Protein AF-A0A1D8AFJ3-F1 (afdb_monomer)

pLDDT: mean 77.92, std 9.54, range [58.16, 96.25]

Sequence (140 aa):
MTVAQNLRSVADLCRIGAKRTLDAQLALGDKPDDPVGALLWEQRYTRLQGQLNSLSALNSKLTAAAVSEGLKEYEGELSTIGEVSVAAQAKIKQIKEVSELLTKIAKVLDLGLALLAAAATPSPATIVALVNAGSAVADL

Foldseek 3Di:
DFPLVVLLVVLVVLVVQLVVLVVVLVVLPDQDPDPVSNVVNVVSNVVSVVSNVVSNVSSVVSNVVSVVRVVVVCPVVVVVVVVVVVVVVVVVVVVVVVVVVVVLVVLVVQLVVLVVCCVVDPDPVSVVSNVVSVVVNVVD

Secondary structure (DSSP, 8-state):
--HHHHHHHHHHHHHHHHHHHHHHHHTT-SPPSSHHHHHHHHHHHHHHHHHHHHHHHHHHHHHHHHHHHHHHHTHHHHHHHHHHHHHHHHHHHHHHHHHHHHHHHHHHHHHHHHHHHHHHS--HHHHHHHHHHHHHHHT-

Organism: NCBI:txid158500

Radius of gyration: 39.3 Å; Cα contacts (8 Å, |Δi|>4): 87; chains: 1; bounding box: 73×31×100 Å

Solvent-accessible surface area (backbone atoms only — not comparable to full-atom values): 7182 Å² total; per-residue (Å²): 137,54,70,26,57,53,32,39,53,54,17,50,51,25,48,54,50,22,50,53,33,48,54,53,51,61,69,61,60,77,77,49,90,50,74,67,53,30,52,54,46,51,54,51,48,52,50,34,50,51,49,28,52,52,25,48,52,48,20,52,53,28,43,55,49,14,51,55,44,48,52,57,74,44,45,65,58,54,50,49,52,49,53,51,50,55,55,48,53,54,51,52,51,51,52,50,54,51,52,52,49,51,52,53,52,49,36,52,50,49,27,52,51,25,47,52,46,26,73,76,49,78,42,75,69,31,48,50,48,26,50,54,30,46,51,63,47,74,76,108

Mean predicted aligned error: 13.6 Å

Structure (mmCIF, N/CA/C/O backbone):
data_AF-A0A1D8AFJ3-F1
#
_entry.id   AF-A0A1D8AFJ3-F1
#
loop_
_atom_site.group_PDB
_atom_site.id
_atom_site.type_symbol
_atom_site.label_atom_id
_atom_site.label_alt_id
_atom_site.label_comp_id
_atom_site.label_asym_id
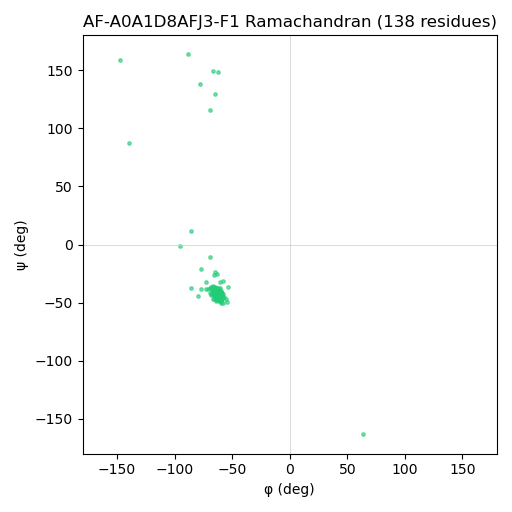_atom_site.label_entity_id
_atom_site.label_seq_id
_atom_site.pdbx_PDB_ins_code
_atom_site.Cartn_x
_atom_site.Cartn_y
_atom_site.Cartn_z
_atom_site.occupancy
_atom_site.B_iso_or_equiv
_atom_site.auth_seq_id
_atom_site.auth_comp_id
_atom_site.auth_asym_id
_atom_site.auth_atom_id
_atom_site.pdbx_PDB_model_num
ATOM 1 N N . MET A 1 1 ? -14.917 4.990 -13.903 1.00 60.03 1 MET A N 1
ATOM 2 C CA . MET A 1 1 ? -13.450 4.845 -13.797 1.00 60.03 1 MET A CA 1
ATOM 3 C C . MET A 1 1 ? -12.935 5.968 -12.930 1.00 60.03 1 MET A C 1
ATOM 5 O O . MET A 1 1 ? -13.292 7.109 -13.196 1.00 60.03 1 MET A O 1
ATOM 9 N N . THR A 1 2 ? -12.174 5.644 -11.890 1.00 82.12 2 THR A N 1
ATOM 10 C CA . THR A 1 2 ? -11.658 6.640 -10.943 1.00 82.12 2 THR A CA 1
ATOM 11 C C . THR A 1 2 ? -10.316 7.216 -11.401 1.00 82.12 2 THR A C 1
ATOM 13 O O . THR A 1 2 ? -9.658 6.658 -12.289 1.00 82.12 2 THR A O 1
ATOM 16 N N . VAL A 1 3 ? -9.894 8.345 -10.826 1.00 76.12 3 VAL A N 1
ATOM 17 C CA . VAL A 1 3 ? -8.610 8.979 -11.177 1.00 76.12 3 VAL A CA 1
ATOM 18 C C . VAL A 1 3 ? -7.449 8.040 -10.836 1.00 76.12 3 VAL A C 1
ATOM 20 O O . VAL A 1 3 ? -6.534 7.874 -11.646 1.00 76.12 3 VAL A O 1
ATOM 23 N N . ALA A 1 4 ? -7.537 7.328 -9.709 1.00 67.88 4 ALA A N 1
ATOM 24 C CA . ALA A 1 4 ? -6.576 6.300 -9.321 1.00 67.88 4 ALA A CA 1
ATOM 25 C C . ALA A 1 4 ? -6.445 5.179 -10.372 1.00 67.88 4 ALA A C 1
ATOM 27 O O . ALA A 1 4 ? -5.335 4.768 -10.721 1.00 67.88 4 ALA A O 1
ATOM 28 N N . GLN A 1 5 ? -7.566 4.708 -10.931 1.00 76.38 5 GLN A N 1
ATOM 29 C CA . GLN A 1 5 ? -7.573 3.674 -11.977 1.00 76.38 5 GLN A CA 1
ATOM 30 C C . GLN A 1 5 ? -6.931 4.159 -13.286 1.00 76.38 5 GLN A C 1
ATOM 32 O O . GLN A 1 5 ? -6.184 3.411 -13.927 1.00 76.38 5 GLN A O 1
ATOM 37 N N . ASN A 1 6 ? -7.170 5.417 -13.664 1.00 76.25 6 ASN A N 1
ATOM 38 C CA . ASN A 1 6 ? -6.551 6.030 -14.841 1.00 76.25 6 ASN A CA 1
ATOM 39 C C . ASN A 1 6 ? -5.032 6.137 -14.680 1.00 76.25 6 ASN A C 1
ATOM 41 O O . ASN A 1 6 ? -4.285 5.700 -15.556 1.00 76.25 6 ASN A O 1
ATOM 45 N N . LEU A 1 7 ? -4.569 6.657 -13.541 1.00 71.44 7 LEU A N 1
ATOM 46 C CA . LEU A 1 7 ? -3.142 6.793 -13.240 1.00 71.44 7 LEU A CA 1
ATOM 47 C C . LEU A 1 7 ? -2.430 5.436 -13.251 1.00 71.44 7 LEU A C 1
ATOM 49 O O . LEU A 1 7 ? -1.348 5.316 -13.825 1.00 71.44 7 LEU A O 1
ATOM 53 N N . ARG A 1 8 ? -3.064 4.396 -12.696 1.00 75.62 8 ARG A N 1
ATOM 54 C CA . ARG A 1 8 ? -2.534 3.027 -12.709 1.00 75.62 8 ARG A CA 1
ATOM 55 C C . ARG A 1 8 ? -2.421 2.456 -14.122 1.00 75.62 8 ARG A C 1
ATOM 57 O O . ARG A 1 8 ? -1.396 1.874 -14.459 1.00 75.62 8 ARG A O 1
ATOM 64 N N . SER A 1 9 ? -3.426 2.687 -14.965 1.00 80.88 9 SER A N 1
ATOM 65 C CA . SER A 1 9 ? -3.413 2.234 -16.362 1.00 80.88 9 SER A CA 1
ATOM 66 C C . SER A 1 9 ? -2.275 2.882 -17.161 1.00 80.88 9 SER A C 1
ATOM 68 O O . SER A 1 9 ? -1.578 2.208 -17.917 1.00 80.88 9 SER A O 1
ATOM 70 N N . VAL A 1 10 ? -2.027 4.183 -16.961 1.00 75.25 10 VAL A N 1
ATOM 71 C CA . VAL A 1 10 ? -0.896 4.882 -17.599 1.00 75.25 10 VAL A CA 1
ATOM 72 C C . VAL A 1 10 ? 0.447 4.408 -17.031 1.00 75.25 10 VAL A C 1
ATOM 74 O O . VAL A 1 10 ? 1.409 4.251 -17.786 1.00 75.25 10 VAL A O 1
ATOM 77 N N . ALA A 1 11 ? 0.523 4.124 -15.727 1.00 70.44 11 ALA A N 1
ATOM 78 C CA . ALA A 1 11 ? 1.708 3.535 -15.104 1.00 70.44 11 ALA A CA 1
ATOM 79 C C . ALA A 1 11 ? 2.051 2.170 -15.732 1.00 70.44 11 ALA A C 1
ATOM 81 O O . ALA A 1 11 ? 3.197 1.928 -16.117 1.00 70.44 11 ALA A O 1
ATOM 82 N N . ASP A 1 12 ? 1.045 1.322 -15.962 1.00 80.19 12 ASP A N 1
ATOM 83 C CA . ASP A 1 12 ? 1.216 0.037 -16.643 1.00 80.19 12 ASP A CA 1
ATOM 84 C C . ASP A 1 12 ? 1.703 0.186 -18.087 1.00 80.19 12 ASP A C 1
ATOM 86 O O . ASP A 1 12 ? 2.588 -0.559 -18.516 1.00 80.19 12 ASP A O 1
ATOM 90 N N . LEU A 1 13 ? 1.206 1.180 -18.830 1.00 84.62 13 LEU A N 1
ATOM 91 C CA . LEU A 1 13 ? 1.734 1.495 -20.161 1.00 84.62 13 LEU A CA 1
ATOM 92 C C . LEU A 1 13 ? 3.212 1.904 -20.100 1.00 84.62 13 LEU A C 1
ATOM 94 O O . LEU A 1 13 ? 4.007 1.446 -20.923 1.00 84.62 13 LEU A O 1
ATOM 98 N N . CYS A 1 14 ? 3.606 2.701 -19.102 1.00 75.50 14 CYS A N 1
ATOM 99 C CA . CYS A 1 14 ? 5.005 3.077 -18.889 1.00 75.50 14 CYS A CA 1
ATOM 100 C C . CYS A 1 14 ? 5.871 1.858 -18.550 1.00 75.50 14 CYS A C 1
ATOM 102 O O . CYS A 1 14 ? 6.967 1.716 -19.088 1.00 75.50 14 CYS A O 1
ATOM 104 N N . ARG A 1 15 ? 5.369 0.941 -17.715 1.00 84.31 15 ARG A N 1
ATOM 105 C CA . ARG A 1 15 ? 6.040 -0.319 -17.364 1.00 84.31 15 ARG A CA 1
ATOM 106 C C . ARG A 1 15 ? 6.233 -1.225 -18.583 1.00 84.31 15 ARG A C 1
ATOM 108 O O . ARG A 1 15 ? 7.321 -1.762 -18.782 1.00 84.31 15 ARG A O 1
ATOM 115 N N . ILE A 1 16 ? 5.197 -1.392 -19.406 1.00 88.56 16 ILE A N 1
ATOM 116 C CA . ILE A 1 16 ? 5.263 -2.178 -20.648 1.00 88.56 16 ILE A CA 1
ATOM 117 C C . ILE A 1 16 ? 6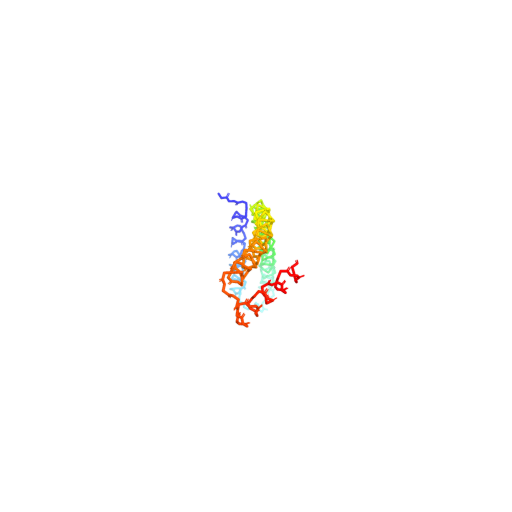.245 -1.533 -21.631 1.00 88.56 16 ILE A C 1
ATOM 119 O O . ILE A 1 16 ? 7.061 -2.235 -22.228 1.00 88.56 16 ILE A O 1
ATOM 123 N N . GLY A 1 17 ? 6.200 -0.206 -21.772 1.00 76.94 17 GLY A N 1
ATOM 124 C CA . GLY A 1 17 ? 7.142 0.554 -22.590 1.00 76.94 17 GLY A CA 1
ATOM 125 C C . GLY A 1 17 ? 8.586 0.369 -22.127 1.00 76.94 17 GLY A C 1
ATOM 126 O O . GLY A 1 17 ? 9.437 0.025 -22.938 1.00 76.94 17 GLY A O 1
ATOM 127 N N . ALA A 1 18 ? 8.849 0.509 -20.825 1.00 81.75 18 ALA A N 1
ATOM 128 C CA . ALA A 1 18 ? 10.167 0.295 -20.231 1.00 81.75 18 ALA A CA 1
ATOM 129 C C . ALA A 1 18 ? 10.696 -1.115 -20.530 1.00 81.75 18 ALA A C 1
ATOM 131 O O . ALA A 1 18 ? 11.830 -1.260 -20.978 1.00 81.75 18 ALA A O 1
ATOM 132 N N . LYS A 1 19 ? 9.855 -2.146 -20.373 1.00 88.12 19 LYS A N 1
ATOM 133 C CA . LYS A 1 19 ? 10.229 -3.525 -20.707 1.00 88.12 19 LYS A CA 1
ATOM 134 C C . LYS A 1 19 ? 10.618 -3.672 -22.181 1.00 88.12 19 LYS A C 1
ATOM 136 O O . LYS A 1 19 ? 11.673 -4.215 -22.471 1.00 88.12 19 LYS A O 1
ATOM 141 N N . ARG A 1 20 ? 9.813 -3.139 -23.106 1.00 87.75 20 ARG A N 1
ATOM 142 C CA . ARG A 1 20 ? 10.124 -3.190 -24.547 1.00 87.75 20 ARG A CA 1
ATOM 143 C C . ARG A 1 20 ? 11.420 -2.453 -24.890 1.00 87.75 20 ARG A C 1
ATOM 145 O O . ARG A 1 20 ? 12.164 -2.910 -25.749 1.00 87.75 20 ARG A O 1
ATOM 152 N N . THR A 1 21 ? 11.694 -1.331 -24.227 1.00 87.56 21 THR A N 1
ATOM 153 C CA . THR A 1 21 ? 12.949 -0.585 -24.394 1.00 87.56 21 THR A CA 1
ATOM 154 C C . THR A 1 21 ? 14.148 -1.385 -23.895 1.00 87.56 21 THR A C 1
ATOM 156 O O . THR A 1 21 ? 15.174 -1.404 -24.567 1.00 87.56 21 THR A O 1
ATOM 159 N N . LEU A 1 22 ? 14.015 -2.075 -22.759 1.00 90.19 22 LEU A N 1
ATOM 160 C CA . LEU A 1 22 ? 15.045 -2.978 -22.249 1.00 90.19 22 LEU A CA 1
ATOM 161 C C . LEU A 1 22 ? 15.282 -4.149 -23.211 1.00 90.19 22 LEU A C 1
ATOM 163 O O . LEU A 1 22 ? 16.425 -4.420 -23.558 1.00 90.19 22 LEU A O 1
ATOM 167 N N . ASP A 1 23 ? 14.220 -4.795 -23.695 1.00 92.12 23 ASP A N 1
ATOM 168 C CA . ASP A 1 23 ? 14.327 -5.888 -24.669 1.00 92.12 23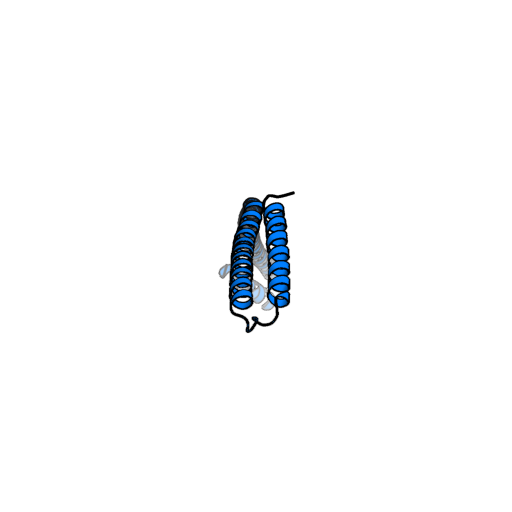 ASP A CA 1
ATOM 169 C C . ASP A 1 23 ? 15.043 -5.412 -25.949 1.00 92.12 23 ASP A C 1
ATOM 171 O O . ASP A 1 23 ? 15.923 -6.096 -26.467 1.00 92.12 23 ASP A O 1
ATOM 175 N N . ALA A 1 24 ? 14.729 -4.201 -26.428 1.00 89.38 24 ALA A N 1
ATOM 176 C CA . ALA A 1 24 ? 15.407 -3.587 -27.569 1.00 89.38 24 ALA A CA 1
ATOM 177 C C . ALA A 1 24 ? 16.879 -3.245 -27.282 1.00 89.38 24 ALA A C 1
ATOM 179 O O . ALA A 1 24 ? 17.715 -3.360 -28.174 1.00 89.38 24 ALA A O 1
ATOM 180 N N . GLN A 1 25 ? 17.203 -2.830 -26.054 1.00 90.81 25 GLN A N 1
ATOM 181 C CA . GLN A 1 25 ? 18.574 -2.554 -25.626 1.00 90.81 25 GLN A CA 1
ATOM 182 C C . GLN A 1 25 ? 19.403 -3.838 -25.579 1.00 90.81 25 GLN A C 1
ATOM 184 O O . GLN A 1 25 ? 20.533 -3.843 -26.054 1.00 90.81 25 GLN A O 1
ATOM 189 N N . LEU A 1 26 ? 18.830 -4.930 -25.070 1.00 91.19 26 LEU A N 1
ATOM 190 C CA . LEU A 1 26 ? 19.455 -6.253 -25.081 1.00 91.19 26 LEU A CA 1
ATOM 191 C C . LEU A 1 26 ? 19.633 -6.777 -26.513 1.00 91.19 26 LEU A C 1
ATOM 193 O O . LEU A 1 26 ? 20.664 -7.362 -26.834 1.00 91.19 26 LEU A O 1
ATOM 197 N N . ALA A 1 27 ? 18.667 -6.513 -27.396 1.00 94.75 27 ALA A N 1
ATOM 198 C CA . ALA A 1 27 ? 18.733 -6.895 -28.805 1.00 94.75 27 ALA A CA 1
ATOM 199 C C . ALA A 1 27 ? 19.778 -6.113 -29.627 1.00 94.75 27 ALA A C 1
ATOM 201 O O . ALA A 1 27 ? 20.051 -6.506 -30.760 1.00 94.75 27 ALA A O 1
ATOM 202 N N . LEU A 1 28 ? 20.374 -5.034 -29.092 1.00 91.62 28 LEU A N 1
ATOM 203 C CA . LEU A 1 28 ? 21.507 -4.367 -29.748 1.00 91.62 28 LEU A CA 1
ATOM 204 C C . LEU A 1 28 ? 22.748 -5.266 -29.827 1.00 91.62 28 LEU A C 1
ATOM 206 O O . LEU A 1 28 ? 23.580 -5.036 -30.701 1.00 91.62 28 LEU A O 1
ATOM 210 N N . GLY A 1 29 ? 22.863 -6.266 -28.947 1.00 91.19 29 GLY A N 1
ATOM 211 C CA . GLY A 1 29 ? 24.018 -7.158 -28.890 1.00 91.19 29 GLY A CA 1
ATOM 212 C C . GLY A 1 29 ? 25.315 -6.434 -28.526 1.00 91.19 29 GLY A C 1
ATOM 213 O O . GLY A 1 29 ? 25.301 -5.313 -28.005 1.00 91.19 29 GLY A O 1
ATOM 214 N N . ASP A 1 30 ? 26.437 -7.093 -28.800 1.00 94.88 30 ASP A N 1
ATOM 215 C CA . ASP A 1 30 ? 27.760 -6.563 -28.489 1.00 94.88 30 ASP A CA 1
ATOM 216 C C . ASP A 1 30 ? 28.091 -5.322 -29.325 1.00 94.88 30 ASP A C 1
ATOM 218 O O . ASP A 1 30 ? 27.642 -5.151 -30.463 1.00 94.88 30 ASP A O 1
ATOM 222 N N . LYS A 1 31 ? 28.895 -4.434 -28.738 1.00 94.00 31 LYS A N 1
ATOM 223 C CA . LYS A 1 31 ? 29.370 -3.233 -29.420 1.00 94.00 31 LYS A CA 1
ATOM 224 C C . LYS A 1 31 ? 30.276 -3.640 -30.599 1.00 94.00 31 LYS A C 1
ATOM 226 O O . LYS A 1 31 ? 31.218 -4.395 -30.373 1.00 94.00 31 LYS A O 1
ATOM 231 N N . PRO A 1 32 ? 30.046 -3.124 -31.821 1.00 95.00 32 PRO A N 1
ATOM 232 C CA . PRO A 1 32 ? 30.909 -3.404 -32.966 1.00 95.00 32 PRO A CA 1
ATOM 233 C C . PRO A 1 32 ? 32.342 -2.895 -32.764 1.00 95.00 32 PRO A C 1
ATOM 235 O O . PRO A 1 32 ? 32.546 -1.845 -32.150 1.00 95.00 32 PRO A O 1
ATOM 238 N N . ASP A 1 33 ? 33.313 -3.599 -33.347 1.00 94.94 33 ASP A N 1
ATOM 239 C CA . ASP A 1 33 ? 34.733 -3.218 -33.309 1.00 94.94 33 ASP A CA 1
ATOM 240 C C . ASP A 1 33 ? 35.075 -2.074 -34.280 1.00 94.94 33 ASP A C 1
ATOM 242 O O . ASP A 1 33 ? 36.087 -1.388 -34.116 1.00 94.94 33 ASP A O 1
ATOM 246 N N . ASP A 1 34 ? 34.249 -1.850 -35.307 1.00 96.12 34 ASP A N 1
ATOM 247 C CA . ASP A 1 34 ? 34.481 -0.788 -36.279 1.00 96.12 34 ASP A CA 1
ATOM 248 C C . ASP A 1 34 ? 34.082 0.594 -35.706 1.00 96.12 34 ASP A C 1
ATOM 250 O O . ASP A 1 34 ? 33.034 0.721 -35.067 1.00 96.12 34 ASP A O 1
ATOM 254 N N . PRO A 1 35 ? 34.867 1.668 -35.933 1.00 92.81 35 PRO A N 1
ATOM 255 C CA . PRO A 1 35 ? 34.633 2.961 -35.279 1.00 92.81 35 PRO A CA 1
ATOM 256 C C . PRO A 1 35 ? 33.267 3.603 -35.567 1.00 92.81 35 PRO A C 1
ATOM 258 O O . PRO A 1 35 ? 32.719 4.308 -34.719 1.00 92.81 35 PRO A O 1
ATOM 261 N N . VAL A 1 36 ? 32.711 3.385 -36.762 1.00 93.75 36 VAL A N 1
ATOM 262 C CA . VAL A 1 36 ? 31.436 3.991 -37.176 1.00 93.75 36 VAL A CA 1
ATOM 263 C C . VAL A 1 36 ? 30.261 3.225 -36.563 1.00 93.75 36 VAL A C 1
ATOM 265 O O . VAL A 1 36 ? 29.344 3.837 -36.010 1.00 93.75 36 VAL A O 1
ATOM 268 N N . GLY A 1 37 ? 30.307 1.894 -36.601 1.00 92.62 37 GLY A N 1
ATOM 269 C CA . GLY A 1 37 ? 29.352 1.000 -35.957 1.00 92.62 37 GLY A CA 1
ATOM 270 C C . GLY A 1 37 ? 29.348 1.159 -34.440 1.00 92.62 37 GLY A C 1
ATOM 271 O O . GLY A 1 37 ? 28.275 1.276 -33.847 1.00 92.62 37 GLY A O 1
ATOM 272 N N . ALA A 1 38 ? 30.526 1.277 -33.824 1.00 94.75 38 ALA A N 1
ATOM 273 C CA . ALA A 1 38 ? 30.703 1.575 -32.406 1.00 94.75 38 ALA A CA 1
ATOM 274 C C . ALA A 1 38 ? 29.965 2.855 -31.980 1.00 94.75 38 ALA A C 1
ATOM 276 O O . ALA A 1 38 ? 29.212 2.839 -31.005 1.00 94.75 38 ALA A O 1
ATOM 277 N N . LEU A 1 39 ? 30.138 3.952 -32.726 1.00 95.00 39 LEU A N 1
ATOM 278 C CA . LEU A 1 39 ? 29.493 5.233 -32.428 1.00 95.00 39 LEU A CA 1
ATOM 279 C C . LEU A 1 39 ? 27.964 5.146 -32.552 1.00 95.00 39 LEU A C 1
ATOM 281 O O . LEU A 1 39 ? 27.231 5.640 -31.692 1.00 95.00 39 LEU A O 1
ATOM 285 N N . LEU A 1 40 ? 27.464 4.510 -33.615 1.00 93.75 40 LEU A N 1
ATOM 286 C CA . LEU A 1 40 ? 26.025 4.328 -33.826 1.00 93.75 40 LEU A CA 1
ATOM 287 C C . LEU A 1 40 ? 25.398 3.433 -32.752 1.00 93.75 40 LEU A C 1
ATOM 289 O O . LEU A 1 40 ? 24.283 3.706 -32.295 1.00 93.75 40 LEU A O 1
ATOM 293 N N . TRP A 1 41 ? 26.109 2.385 -32.336 1.00 96.25 41 TRP A N 1
ATOM 294 C CA . TRP A 1 41 ? 25.700 1.517 -31.238 1.00 96.25 41 TRP A CA 1
ATOM 295 C C . TRP A 1 41 ? 25.594 2.311 -29.932 1.00 96.25 41 TRP A C 1
ATOM 297 O O . TRP A 1 41 ? 24.545 2.280 -29.292 1.00 96.25 41 TRP A O 1
ATOM 307 N N . GLU A 1 42 ? 26.606 3.110 -29.580 1.00 95.25 42 GLU A N 1
ATOM 308 C CA . GLU A 1 42 ? 26.610 3.921 -28.352 1.00 95.25 42 GLU A CA 1
ATOM 309 C C . GLU A 1 42 ? 25.476 4.950 -28.318 1.00 95.25 42 GLU A C 1
ATOM 311 O O . GLU A 1 42 ? 24.814 5.119 -27.289 1.00 95.25 42 GLU A O 1
ATOM 316 N N . GLN A 1 43 ? 25.201 5.611 -29.447 1.00 94.12 43 GLN A N 1
ATOM 317 C CA . GLN A 1 43 ? 24.080 6.545 -29.563 1.00 94.12 43 GLN A CA 1
ATOM 318 C C . GLN A 1 43 ? 22.734 5.847 -29.334 1.00 94.12 43 GLN A C 1
ATOM 320 O O . GLN A 1 43 ? 21.876 6.365 -28.611 1.00 94.12 43 GLN A O 1
ATOM 325 N N . ARG A 1 44 ? 22.540 4.661 -29.926 1.00 93.38 44 ARG A N 1
ATOM 326 C CA . ARG A 1 44 ? 21.318 3.863 -29.746 1.00 93.38 44 ARG A CA 1
ATOM 327 C C . ARG A 1 44 ? 21.187 3.359 -28.315 1.00 93.38 44 ARG A C 1
ATOM 329 O O . ARG A 1 44 ? 20.123 3.527 -27.723 1.00 93.38 44 ARG A O 1
ATOM 336 N N . TYR A 1 45 ? 22.261 2.815 -27.752 1.00 93.94 45 TYR A N 1
ATOM 337 C CA . TYR A 1 45 ? 22.303 2.329 -26.378 1.00 93.94 45 TYR A CA 1
ATOM 338 C C . TYR A 1 45 ? 21.960 3.445 -25.387 1.00 93.94 45 TYR A C 1
ATOM 340 O O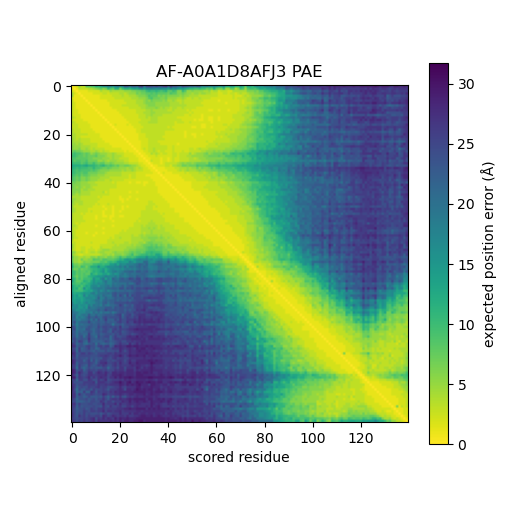 . TYR A 1 45 ? 21.053 3.293 -24.573 1.00 93.94 45 TYR A O 1
ATOM 348 N N . THR A 1 46 ? 22.604 4.609 -25.508 1.00 91.06 46 THR A N 1
ATOM 349 C CA . THR A 1 46 ? 22.369 5.764 -24.626 1.00 91.06 46 THR A CA 1
ATOM 350 C C . THR A 1 46 ? 20.934 6.274 -24.733 1.00 91.06 46 THR A C 1
ATOM 352 O O . THR A 1 46 ? 20.299 6.575 -23.720 1.00 91.06 46 THR A O 1
ATOM 355 N N . ARG A 1 47 ? 20.379 6.334 -25.950 1.00 91.62 47 ARG A N 1
ATOM 356 C CA . ARG A 1 47 ? 18.982 6.726 -26.166 1.00 91.62 47 ARG A CA 1
ATOM 357 C C . ARG A 1 47 ? 18.009 5.747 -25.508 1.00 91.62 47 ARG A C 1
ATOM 359 O O . ARG A 1 47 ? 17.093 6.196 -24.819 1.00 91.62 47 ARG A O 1
ATOM 366 N N . LEU A 1 48 ? 18.198 4.442 -25.707 1.00 85.94 48 LEU A N 1
ATOM 367 C CA . LEU A 1 48 ? 17.352 3.409 -25.100 1.00 85.94 48 LEU A CA 1
ATOM 368 C C . LEU A 1 48 ? 17.474 3.430 -23.573 1.00 85.94 48 LEU A C 1
ATOM 370 O O . LEU A 1 48 ? 16.457 3.423 -22.887 1.00 85.94 48 LEU A O 1
ATOM 374 N N . GLN A 1 49 ? 18.686 3.577 -23.035 1.00 90.06 49 GLN A N 1
ATOM 375 C CA . GLN A 1 49 ? 18.910 3.725 -21.597 1.00 90.06 49 GLN A CA 1
ATOM 376 C C . GLN A 1 49 ? 18.187 4.957 -21.031 1.00 90.06 49 GLN A C 1
ATOM 378 O O . GLN A 1 49 ? 17.542 4.877 -19.985 1.00 90.06 49 GLN A O 1
ATOM 383 N N . GLY A 1 50 ? 18.250 6.095 -21.729 1.00 78.00 50 GLY A N 1
ATOM 384 C CA . GLY A 1 50 ? 17.525 7.307 -21.352 1.00 78.00 50 GLY A CA 1
ATOM 385 C C . GLY A 1 50 ? 16.011 7.085 -21.322 1.00 78.00 50 GLY A C 1
ATOM 386 O O . GLY A 1 50 ? 15.357 7.402 -20.330 1.00 78.00 50 GLY A O 1
ATOM 387 N N . GLN A 1 51 ? 15.459 6.466 -22.369 1.00 85.25 51 GLN A N 1
ATOM 388 C CA . GLN A 1 51 ? 14.036 6.124 -22.442 1.00 85.25 51 GLN A CA 1
ATOM 389 C C . GLN A 1 51 ? 13.614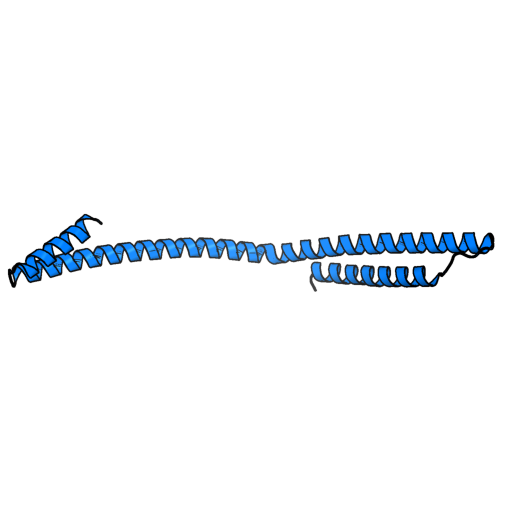 5.152 -21.333 1.00 85.25 51 GLN A C 1
ATOM 391 O O . GLN A 1 51 ? 12.572 5.358 -20.709 1.00 85.25 51 GLN A O 1
ATOM 396 N N . LEU A 1 52 ? 14.423 4.129 -21.051 1.00 81.88 52 LEU A N 1
ATOM 397 C CA . LEU A 1 52 ? 14.187 3.163 -19.981 1.00 81.88 52 LEU A CA 1
ATOM 398 C C . LEU A 1 52 ? 14.121 3.855 -18.615 1.00 81.88 52 LEU A C 1
ATOM 400 O O . LEU A 1 52 ? 13.179 3.630 -17.850 1.00 81.88 52 LEU A O 1
ATOM 404 N N . ASN A 1 53 ? 15.079 4.739 -18.333 1.00 79.62 53 ASN A N 1
ATOM 405 C CA . ASN A 1 53 ? 15.137 5.495 -17.085 1.00 79.62 53 ASN A CA 1
ATOM 406 C C . ASN A 1 53 ? 13.922 6.423 -16.937 1.00 79.62 53 ASN A C 1
ATOM 408 O O . ASN A 1 53 ? 13.279 6.434 -15.886 1.00 79.62 53 ASN A O 1
ATOM 412 N N . SER A 1 54 ? 13.559 7.165 -17.990 1.00 76.62 54 SER A N 1
ATOM 413 C CA . SER A 1 54 ? 12.403 8.069 -17.971 1.00 76.62 54 SER A CA 1
ATOM 414 C C . SER A 1 54 ? 11.080 7.326 -17.777 1.00 76.62 54 SER A C 1
ATOM 416 O O . SER A 1 54 ? 10.267 7.743 -16.952 1.00 76.62 54 SER A O 1
ATOM 418 N N . LEU A 1 55 ? 10.867 6.214 -18.488 1.00 78.88 55 LEU A N 1
ATOM 419 C CA . LEU A 1 55 ? 9.644 5.414 -18.372 1.00 78.88 55 LEU A CA 1
ATOM 420 C C . LEU A 1 55 ? 9.530 4.745 -16.999 1.00 78.88 55 LEU A C 1
ATOM 422 O O . LEU A 1 55 ? 8.449 4.730 -16.412 1.00 78.88 55 LEU A O 1
ATOM 426 N N . SER A 1 56 ? 10.643 4.252 -16.453 1.00 77.00 56 SER A N 1
ATOM 427 C CA . SER A 1 56 ? 10.676 3.654 -15.114 1.00 77.00 56 SER A CA 1
ATOM 428 C C . SER A 1 56 ? 10.388 4.691 -14.024 1.00 77.00 56 SER A C 1
ATOM 430 O O . SER A 1 56 ? 9.580 4.443 -13.126 1.00 77.00 56 SER A O 1
ATOM 432 N N . ALA A 1 57 ? 10.983 5.884 -14.127 1.00 72.31 57 ALA A N 1
ATOM 433 C CA . ALA A 1 57 ? 10.717 6.986 -13.206 1.00 72.31 57 ALA A CA 1
ATOM 434 C C . ALA A 1 57 ? 9.257 7.464 -13.287 1.00 72.31 57 ALA A C 1
ATOM 436 O O . ALA A 1 57 ? 8.630 7.715 -12.256 1.00 72.31 57 ALA A O 1
ATOM 437 N N . LEU A 1 58 ? 8.698 7.563 -14.497 1.00 78.19 58 LEU A N 1
ATOM 438 C CA . LEU A 1 58 ? 7.307 7.957 -14.705 1.00 78.19 58 LEU A CA 1
ATOM 439 C C . LEU A 1 58 ? 6.330 6.913 -14.148 1.00 78.19 58 LEU A C 1
ATOM 441 O O . LEU A 1 58 ? 5.399 7.283 -13.438 1.00 78.19 58 LEU A O 1
ATOM 445 N N . ASN A 1 59 ? 6.581 5.621 -14.385 1.00 79.25 59 ASN A N 1
ATOM 446 C CA . ASN A 1 59 ? 5.806 4.524 -13.802 1.00 79.25 59 ASN A CA 1
ATOM 447 C C . ASN A 1 59 ? 5.766 4.609 -12.264 1.00 79.25 59 ASN A C 1
ATOM 449 O O . ASN A 1 59 ? 4.696 4.526 -11.662 1.00 79.25 59 ASN A O 1
ATOM 453 N N . SER A 1 60 ? 6.922 4.836 -11.630 1.00 74.56 60 SER A N 1
ATOM 454 C CA . SER A 1 60 ? 7.016 4.982 -10.172 1.00 74.56 60 SER A CA 1
ATOM 455 C C . SER A 1 60 ? 6.177 6.160 -9.656 1.00 74.56 60 SER A C 1
ATOM 457 O O . SER A 1 60 ? 5.344 5.990 -8.763 1.00 74.56 60 SER A O 1
ATOM 459 N N . LYS A 1 61 ? 6.306 7.341 -10.281 1.00 73.25 61 LYS A N 1
ATOM 460 C CA . LYS A 1 61 ? 5.534 8.539 -9.908 1.00 73.25 61 LYS A CA 1
ATOM 461 C C . LYS A 1 61 ? 4.027 8.349 -10.086 1.00 73.25 61 LYS A C 1
ATOM 463 O O . LYS A 1 61 ? 3.259 8.725 -9.204 1.00 73.25 61 LYS A O 1
ATOM 468 N N . LEU A 1 62 ? 3.603 7.759 -11.202 1.00 70.50 62 LEU A N 1
ATOM 469 C CA . LEU A 1 62 ? 2.187 7.515 -11.485 1.00 70.50 62 LEU A CA 1
ATOM 470 C C . LEU A 1 62 ? 1.588 6.465 -10.548 1.00 70.50 62 LEU A C 1
ATOM 472 O O . LEU A 1 62 ? 0.454 6.628 -10.111 1.00 70.50 62 LEU A O 1
ATOM 476 N N . THR A 1 63 ? 2.350 5.430 -10.187 1.00 70.00 63 THR A N 1
ATOM 477 C CA . THR A 1 63 ? 1.911 4.427 -9.207 1.00 70.00 63 THR A CA 1
ATOM 478 C C . THR A 1 63 ? 1.718 5.059 -7.829 1.00 70.00 63 THR A C 1
ATOM 480 O O . THR A 1 63 ? 0.684 4.845 -7.201 1.00 70.00 63 THR A O 1
ATOM 483 N N . ALA A 1 64 ? 2.667 5.885 -7.376 1.00 66.00 64 ALA A N 1
ATOM 484 C CA . ALA A 1 64 ? 2.540 6.610 -6.113 1.00 66.00 64 ALA A CA 1
ATOM 485 C C . ALA A 1 64 ? 1.330 7.562 -6.115 1.00 66.00 64 ALA A C 1
ATOM 487 O O . ALA A 1 64 ? 0.563 7.589 -5.153 1.00 66.00 64 ALA A O 1
ATOM 488 N N . ALA A 1 65 ? 1.111 8.287 -7.216 1.00 67.38 65 ALA A N 1
ATOM 489 C CA . ALA A 1 65 ? -0.049 9.160 -7.375 1.00 67.38 65 ALA A CA 1
ATOM 490 C C . ALA A 1 65 ? -1.373 8.375 -7.393 1.00 67.38 65 ALA A C 1
ATOM 492 O O . ALA A 1 65 ? -2.331 8.788 -6.749 1.00 67.38 65 ALA A O 1
ATOM 493 N N . ALA A 1 66 ? -1.420 7.219 -8.066 1.00 69.94 66 ALA A N 1
ATOM 494 C CA . ALA A 1 66 ? -2.595 6.350 -8.090 1.00 69.94 66 ALA A CA 1
ATOM 495 C C . ALA A 1 66 ? -2.963 5.839 -6.690 1.00 69.94 66 ALA A C 1
ATOM 497 O O . ALA A 1 66 ? -4.137 5.823 -6.332 1.00 69.94 66 ALA A O 1
ATOM 498 N N . VAL A 1 67 ? -1.966 5.448 -5.887 1.00 67.75 67 VAL A N 1
ATOM 499 C CA . VAL A 1 67 ? -2.178 5.035 -4.491 1.00 67.75 67 VAL A CA 1
ATOM 500 C C . VAL A 1 67 ? -2.667 6.209 -3.649 1.00 67.75 67 VAL A C 1
ATOM 502 O O . VAL A 1 67 ? -3.647 6.062 -2.927 1.00 67.75 67 VAL A O 1
ATOM 505 N N . SER A 1 68 ? -2.026 7.375 -3.759 1.00 71.75 68 SER A N 1
ATOM 506 C CA . SER A 1 68 ? -2.437 8.565 -3.009 1.00 71.75 68 SER A CA 1
ATOM 507 C C . SER A 1 68 ? -3.870 8.981 -3.330 1.00 71.75 68 SER A C 1
ATOM 509 O O . SER A 1 68 ? -4.601 9.351 -2.418 1.00 71.75 68 SER A O 1
ATOM 511 N N . GLU A 1 69 ? -4.274 8.922 -4.596 1.00 73.56 69 GLU A N 1
ATOM 512 C CA . GLU A 1 69 ? -5.625 9.297 -5.003 1.00 73.56 69 GLU A CA 1
ATOM 513 C C . GLU A 1 69 ? -6.657 8.254 -4.568 1.00 73.56 69 GLU A C 1
ATOM 515 O O . GLU A 1 69 ? -7.716 8.613 -4.064 1.00 73.56 69 GLU A O 1
ATOM 520 N N . GLY A 1 70 ? -6.308 6.965 -4.643 1.00 62.56 70 GLY A N 1
ATOM 521 C CA . GLY A 1 70 ? -7.142 5.901 -4.091 1.00 62.56 70 GLY A CA 1
ATOM 522 C C . GLY A 1 70 ? -7.370 6.069 -2.588 1.00 62.56 70 GLY A C 1
ATOM 523 O O . GLY A 1 70 ? -8.483 5.882 -2.122 1.00 62.56 70 GLY A O 1
ATOM 524 N N . LEU A 1 71 ? -6.354 6.481 -1.821 1.00 67.81 71 LEU A N 1
ATOM 525 C CA . LEU A 1 71 ? -6.511 6.737 -0.383 1.00 67.81 71 LEU A CA 1
ATOM 526 C C . LEU A 1 71 ? -7.452 7.911 -0.081 1.00 67.81 71 LEU A C 1
ATOM 528 O O . LEU A 1 71 ? -8.211 7.825 0.880 1.00 67.81 71 LEU A O 1
ATOM 532 N N . LYS A 1 72 ? -7.445 8.971 -0.899 1.00 74.44 72 LYS A N 1
ATOM 533 C CA . LYS A 1 72 ? -8.395 10.087 -0.747 1.00 74.44 72 LYS A CA 1
ATOM 534 C C . LYS A 1 72 ? -9.834 9.658 -1.005 1.00 74.44 72 LYS A C 1
ATOM 536 O O . LYS A 1 72 ? -10.733 10.107 -0.305 1.00 74.44 72 LYS A O 1
ATOM 541 N N . GLU A 1 73 ? -10.057 8.772 -1.977 1.00 73.00 73 GLU A N 1
ATOM 542 C CA . GLU A 1 73 ? -11.397 8.237 -2.261 1.00 73.00 73 GLU A CA 1
ATOM 543 C C . GLU A 1 73 ? -12.003 7.535 -1.028 1.00 73.00 73 GLU A C 1
ATOM 545 O O . GLU A 1 73 ? -13.209 7.623 -0.814 1.00 73.00 73 GLU A O 1
ATOM 550 N N . TYR A 1 74 ? -11.174 6.922 -0.173 1.00 65.12 74 TYR A N 1
ATOM 551 C CA . TYR A 1 74 ? -11.609 6.239 1.054 1.00 65.12 74 TYR A CA 1
ATOM 552 C C . TYR A 1 74 ? -11.532 7.093 2.331 1.00 65.12 74 TYR A C 1
ATOM 554 O O . TYR A 1 74 ? -11.912 6.620 3.403 1.00 65.12 74 TYR A O 1
ATOM 562 N N . GLU A 1 75 ? -11.073 8.344 2.259 1.00 72.56 75 GLU A N 1
ATOM 563 C CA . GLU A 1 75 ? -10.915 9.221 3.430 1.00 72.56 75 GLU A CA 1
ATOM 564 C C . GLU A 1 75 ? -12.249 9.448 4.163 1.00 72.56 75 GLU A C 1
ATOM 566 O O . GLU A 1 75 ? -12.316 9.356 5.390 1.00 72.56 75 GLU A O 1
ATOM 571 N N . GLY A 1 76 ? -13.339 9.649 3.414 1.00 65.75 76 GLY A N 1
ATOM 572 C CA . GLY A 1 76 ? -14.678 9.824 3.987 1.00 65.75 76 GLY A CA 1
ATOM 573 C C . GLY A 1 76 ? -15.222 8.562 4.666 1.00 65.75 76 GLY A C 1
ATOM 574 O O . GLY A 1 76 ? -15.837 8.643 5.733 1.00 65.75 76 GLY A O 1
ATOM 575 N N . GLU A 1 77 ? -14.958 7.383 4.102 1.00 67.31 77 GLU A N 1
ATOM 576 C CA . GLU A 1 77 ? -15.367 6.105 4.699 1.00 67.31 77 GLU A CA 1
ATOM 577 C C . GLU A 1 77 ? -14.574 5.813 5.978 1.00 67.31 77 GLU A C 1
ATOM 579 O O . GLU A 1 77 ? -15.152 5.417 6.991 1.00 67.31 77 GLU A O 1
ATOM 584 N N . LEU A 1 78 ? -13.265 6.084 5.975 1.00 63.78 78 LEU A N 1
ATOM 585 C CA . LEU A 1 78 ? -12.409 5.951 7.155 1.00 63.78 78 LEU A CA 1
ATOM 586 C C . LEU A 1 78 ? -12.819 6.915 8.278 1.00 63.78 78 LEU A C 1
ATOM 588 O O . LEU A 1 78 ? -12.865 6.506 9.439 1.00 63.78 78 LEU A O 1
ATOM 592 N N . SER A 1 79 ? -13.182 8.157 7.942 1.00 68.12 79 SER A N 1
ATOM 593 C CA . SER A 1 79 ? -13.741 9.119 8.903 1.00 68.12 79 SER A CA 1
ATOM 594 C C . SER A 1 79 ? -15.040 8.595 9.524 1.00 68.12 79 SER A C 1
ATOM 596 O O . SER A 1 79 ? -15.189 8.578 10.745 1.00 68.12 79 SER A O 1
ATOM 598 N N . THR A 1 80 ? -15.944 8.070 8.693 1.00 65.06 80 THR A N 1
ATOM 599 C CA . THR A 1 80 ? -17.218 7.484 9.139 1.00 65.06 80 THR A CA 1
ATOM 600 C C . THR A 1 80 ? -17.003 6.293 10.079 1.00 65.06 80 THR A C 1
ATOM 602 O O . THR A 1 80 ? -17.647 6.193 11.123 1.00 65.06 80 THR A O 1
ATOM 605 N N . ILE A 1 81 ? -16.065 5.395 9.757 1.00 62.41 81 ILE A N 1
ATOM 606 C CA . ILE A 1 81 ? -15.703 4.262 10.623 1.00 62.41 81 ILE A CA 1
ATOM 607 C C . ILE A 1 81 ? -15.154 4.757 11.969 1.00 62.41 81 ILE A C 1
ATOM 609 O O . ILE A 1 81 ? -15.472 4.179 13.014 1.00 62.41 81 ILE A O 1
ATOM 613 N N . GLY A 1 82 ? -14.364 5.833 11.964 1.00 59.09 82 GLY A N 1
ATOM 614 C CA . GLY A 1 82 ? -13.871 6.486 13.176 1.00 59.09 82 GLY A CA 1
ATOM 615 C C . GLY A 1 82 ? -15.006 6.987 14.072 1.00 59.09 82 GLY A C 1
ATOM 616 O O . GLY A 1 82 ? -15.054 6.647 15.255 1.00 59.09 82 GLY A O 1
ATOM 617 N N . GLU A 1 83 ? -15.965 7.719 13.507 1.00 74.06 83 GLU A N 1
ATOM 618 C CA . GLU A 1 83 ? -17.134 8.228 14.237 1.00 74.06 83 GLU A CA 1
ATOM 619 C C . GLU A 1 83 ? -18.009 7.099 14.801 1.00 74.06 83 GLU A C 1
ATOM 621 O O . GLU A 1 83 ? -18.382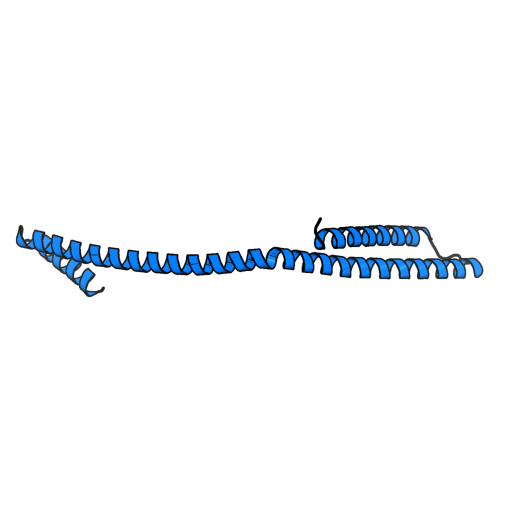 7.119 15.979 1.00 74.06 83 GLU A O 1
ATOM 626 N N . VAL A 1 84 ? -18.278 6.063 13.997 1.00 64.38 84 VAL A N 1
ATOM 627 C CA . VAL A 1 84 ? -19.029 4.874 14.432 1.00 64.38 84 VAL A CA 1
ATOM 628 C C . VAL A 1 84 ? -18.304 4.153 15.570 1.00 64.38 84 VAL A C 1
ATOM 630 O O . VAL A 1 84 ? -18.946 3.705 16.521 1.00 64.38 84 VAL A O 1
ATOM 633 N N . SER A 1 85 ? -16.973 4.079 15.523 1.00 59.03 85 SER A N 1
ATOM 634 C CA . SER A 1 85 ? -16.165 3.448 16.573 1.00 59.03 85 SER A CA 1
ATOM 635 C C . SER A 1 85 ? -16.235 4.218 17.894 1.00 59.03 85 SER A C 1
ATOM 637 O O . SER A 1 85 ? -16.401 3.607 18.952 1.00 59.03 85 SER A O 1
ATOM 639 N N . VAL A 1 86 ? -16.180 5.553 17.853 1.00 75.94 86 VAL A N 1
ATOM 640 C CA . VAL A 1 86 ? -16.347 6.403 19.046 1.00 75.94 86 VAL A CA 1
ATOM 641 C C . VAL A 1 86 ? -17.752 6.244 19.633 1.00 75.94 86 VAL A C 1
ATOM 643 O O . VAL A 1 86 ? -17.906 6.040 20.840 1.00 75.94 86 VAL A O 1
ATOM 646 N N . ALA A 1 87 ? -18.785 6.255 18.786 1.00 72.69 87 ALA A N 1
ATOM 647 C CA . ALA A 1 87 ? -20.162 6.029 19.219 1.00 72.69 87 ALA A CA 1
ATOM 648 C C . ALA A 1 87 ? -20.358 4.628 19.834 1.00 72.69 87 ALA A C 1
ATOM 650 O O . ALA A 1 87 ? -21.056 4.479 20.841 1.00 72.69 87 ALA A O 1
ATOM 651 N N . ALA A 1 88 ? -19.717 3.598 19.274 1.00 58.16 88 ALA A N 1
ATOM 652 C CA . ALA A 1 88 ? -19.746 2.242 19.811 1.00 58.16 88 ALA A CA 1
ATOM 653 C C . ALA A 1 88 ? -19.058 2.148 21.184 1.00 58.16 88 ALA A C 1
ATOM 655 O O . ALA A 1 88 ? -19.615 1.540 22.098 1.00 58.16 88 ALA A O 1
ATOM 656 N N . GLN A 1 89 ? -17.902 2.794 21.375 1.00 64.31 89 GLN A N 1
ATOM 657 C CA . GLN A 1 89 ? -17.220 2.840 22.676 1.00 64.31 89 GLN A CA 1
ATOM 658 C C . GLN A 1 89 ? -18.075 3.512 23.758 1.00 64.31 89 GLN A C 1
ATOM 660 O O . GLN A 1 89 ? -18.150 3.010 24.882 1.00 64.31 89 GLN A O 1
ATOM 665 N N . ALA A 1 90 ? -18.776 4.599 23.420 1.00 77.19 90 ALA A N 1
ATOM 666 C CA . ALA A 1 90 ? -19.703 5.251 24.343 1.00 77.19 90 ALA A CA 1
ATOM 667 C C . ALA A 1 90 ? -20.844 4.309 24.770 1.00 77.19 90 ALA A C 1
ATOM 669 O O . ALA A 1 90 ? -21.147 4.202 25.960 1.00 77.19 90 ALA A O 1
ATOM 670 N N . LYS A 1 91 ? -21.427 3.559 23.824 1.00 67.81 91 LYS A N 1
ATOM 671 C CA . LYS A 1 91 ? -22.464 2.556 24.124 1.00 67.81 91 LYS A CA 1
ATOM 672 C C . LYS A 1 91 ? -21.937 1.398 24.974 1.00 67.81 91 LYS A C 1
ATOM 674 O O . LYS A 1 91 ? -22.623 0.967 25.895 1.00 67.81 91 LYS A O 1
ATOM 679 N N . ILE A 1 92 ? -20.719 0.917 24.719 1.00 70.62 92 ILE A N 1
ATOM 680 C CA . ILE A 1 92 ? -20.084 -0.132 25.535 1.00 70.62 92 ILE A CA 1
ATOM 681 C C . ILE A 1 92 ? -19.914 0.339 26.983 1.00 70.62 92 ILE A C 1
ATOM 683 O O . ILE A 1 92 ? -20.210 -0.413 27.912 1.00 70.62 92 ILE A O 1
ATOM 687 N N . LYS A 1 93 ? -19.490 1.592 27.192 1.00 80.00 93 LYS A N 1
ATOM 688 C CA . LYS A 1 93 ? -19.367 2.168 28.536 1.00 80.00 93 LYS A CA 1
ATOM 689 C C . LYS A 1 93 ? -20.716 2.205 29.260 1.00 80.00 93 LYS A C 1
ATOM 691 O O . LYS A 1 93 ? -20.794 1.754 30.398 1.00 80.00 93 LYS A O 1
ATOM 696 N N . GLN A 1 94 ? -21.777 2.645 28.582 1.00 75.19 94 GLN A N 1
ATOM 697 C CA . GLN A 1 94 ? -23.135 2.643 29.141 1.00 75.19 94 GLN A CA 1
ATOM 698 C C . GLN A 1 94 ? -23.607 1.230 29.513 1.00 75.19 94 GLN A C 1
ATOM 700 O O . GLN A 1 94 ? -24.162 1.032 30.587 1.00 75.19 94 GLN A O 1
ATOM 705 N N . ILE A 1 95 ? -23.352 0.226 28.667 1.00 67.31 95 ILE A N 1
ATOM 706 C CA . ILE A 1 95 ? -23.697 -1.175 28.970 1.00 67.31 95 ILE A CA 1
ATOM 707 C C . ILE A 1 95 ? -22.955 -1.666 30.218 1.00 67.31 95 ILE A C 1
ATOM 709 O O . ILE A 1 95 ? -23.541 -2.368 31.047 1.00 67.31 95 ILE A O 1
ATOM 713 N N . LYS A 1 96 ? -21.681 -1.289 30.377 1.00 78.25 96 LYS A N 1
ATOM 714 C CA . LYS A 1 96 ? -20.896 -1.638 31.563 1.00 78.25 96 LYS A CA 1
ATOM 715 C C . LYS A 1 96 ? -21.479 -0.997 32.825 1.00 78.25 96 LYS A C 1
ATOM 717 O O . LYS A 1 96 ? -21.697 -1.706 33.801 1.00 78.25 96 LYS A O 1
ATOM 722 N N . GLU A 1 97 ? -21.803 0.293 32.776 1.00 80.31 97 GLU A N 1
ATOM 723 C CA . GLU A 1 97 ? -22.434 1.021 33.887 1.00 80.31 97 GLU A CA 1
ATOM 724 C C . GLU A 1 97 ? -23.794 0.406 34.270 1.00 80.31 97 GLU A C 1
ATOM 726 O O . GLU A 1 97 ? -24.075 0.194 35.449 1.00 80.31 97 GLU A O 1
ATOM 731 N N . VAL A 1 98 ? -24.618 0.031 33.284 1.00 73.88 98 VAL A N 1
ATOM 732 C CA . VAL A 1 98 ? -25.893 -0.670 33.520 1.00 73.88 98 VAL A CA 1
ATOM 733 C C . VAL A 1 98 ? -25.671 -2.053 34.139 1.00 73.88 98 VAL A C 1
ATOM 735 O O . VAL A 1 98 ? -26.392 -2.433 35.058 1.00 73.88 98 VAL A O 1
ATOM 738 N N . SER A 1 99 ? -24.670 -2.805 33.681 1.00 66.94 99 SER A N 1
ATOM 739 C CA . SER A 1 99 ? -24.356 -4.132 34.235 1.00 66.94 99 SER A CA 1
ATOM 740 C C . SER A 1 99 ? -23.853 -4.045 35.679 1.00 66.94 99 SER A C 1
ATOM 742 O O . SER A 1 99 ? -24.237 -4.858 36.522 1.00 66.94 99 SER A O 1
ATOM 744 N N . GLU A 1 100 ? -23.039 -3.034 35.992 1.00 80.44 100 GLU A N 1
ATOM 745 C CA . GLU A 1 100 ? -22.608 -2.740 37.361 1.00 80.44 100 GLU A CA 1
ATOM 746 C C . GLU A 1 100 ? -23.808 -2.370 38.240 1.00 80.44 100 GLU A C 1
ATOM 748 O O . GLU A 1 100 ? -23.957 -2.922 39.330 1.00 80.44 100 GLU A O 1
ATOM 753 N N . LEU A 1 101 ? -24.716 -1.519 37.750 1.00 74.12 101 LEU A N 1
ATOM 754 C CA . LEU A 1 101 ? -25.938 -1.158 38.470 1.00 74.12 101 LEU A CA 1
ATOM 755 C C . LEU A 1 101 ? -26.832 -2.379 38.738 1.00 74.12 101 LEU A C 1
ATOM 757 O O . LEU A 1 101 ? -27.291 -2.562 39.863 1.00 74.12 101 LEU A O 1
ATOM 761 N N . LEU A 1 102 ? -27.049 -3.239 37.739 1.00 70.88 102 LEU A N 1
ATOM 762 C CA . LEU A 1 102 ? -27.836 -4.466 37.903 1.00 70.88 102 LEU A CA 1
ATOM 763 C C . LEU A 1 102 ? -27.195 -5.420 38.914 1.00 70.88 102 LEU A C 1
ATOM 765 O O . LEU A 1 102 ? -27.899 -6.007 39.730 1.00 70.88 102 LEU A O 1
ATOM 769 N N . THR A 1 103 ? -25.865 -5.521 38.917 1.00 78.19 103 THR A N 1
ATOM 770 C CA . THR A 1 103 ? -25.126 -6.318 39.906 1.00 78.19 103 THR A CA 1
ATOM 771 C C . THR A 1 103 ? -25.293 -5.750 41.318 1.00 78.19 103 THR A C 1
ATOM 773 O O . THR A 1 103 ? -25.491 -6.506 42.269 1.00 78.19 103 THR A O 1
ATOM 776 N N . LYS A 1 104 ? -25.267 -4.417 41.468 1.00 78.44 104 LYS A N 1
ATOM 777 C CA . LYS A 1 104 ? -25.545 -3.744 42.746 1.00 78.44 104 LYS A CA 1
ATOM 778 C C . LYS A 1 104 ? -26.967 -4.031 43.230 1.00 78.44 104 LYS A C 1
ATOM 780 O O . LYS A 1 104 ? -27.150 -4.398 44.387 1.00 78.44 104 LYS A O 1
ATOM 785 N N . ILE A 1 105 ? -27.958 -3.927 42.343 1.00 76.00 105 ILE A N 1
ATOM 786 C CA . ILE A 1 105 ? -29.364 -4.219 42.662 1.00 76.00 105 ILE A CA 1
ATOM 787 C C . ILE A 1 105 ? -29.539 -5.686 43.070 1.00 76.00 105 ILE A C 1
ATOM 789 O O . ILE A 1 105 ? -30.186 -5.953 44.079 1.00 76.00 105 ILE A O 1
ATOM 793 N N . ALA A 1 106 ? -28.938 -6.629 42.340 1.00 69.69 106 ALA A N 1
ATOM 794 C CA . ALA A 1 106 ? -29.010 -8.053 42.663 1.00 69.69 106 ALA A CA 1
ATOM 795 C C . ALA A 1 106 ? -28.473 -8.345 44.072 1.00 69.69 106 ALA A C 1
ATOM 797 O O . ALA A 1 106 ? -29.163 -8.974 44.865 1.00 69.69 106 ALA A O 1
ATOM 798 N N . LYS A 1 107 ? -27.313 -7.786 44.435 1.00 75.06 107 LYS A N 1
ATOM 799 C CA . LYS A 1 107 ? -26.739 -7.933 45.783 1.00 75.06 107 LYS A CA 1
ATOM 800 C C . LYS A 1 107 ? -27.642 -7.369 46.888 1.00 75.06 107 LYS A C 1
ATOM 802 O O . LYS A 1 107 ? -27.742 -7.958 47.961 1.00 75.06 107 LYS A O 1
ATOM 807 N N . VAL A 1 108 ? -28.323 -6.246 46.638 1.00 78.38 108 VAL A N 1
ATOM 808 C CA . VAL A 1 108 ? -29.300 -5.674 47.586 1.00 78.38 108 VAL A CA 1
ATOM 809 C C . VAL A 1 108 ? -30.533 -6.574 47.726 1.00 78.38 108 VAL A C 1
ATOM 811 O O . VAL A 1 108 ? -31.036 -6.758 48.835 1.00 78.38 108 VAL A O 1
ATOM 814 N N . LEU A 1 109 ? -31.009 -7.165 46.628 1.00 70.44 109 LEU A N 1
ATOM 815 C CA . LEU A 1 109 ? -32.105 -8.136 46.659 1.00 70.44 109 LEU A CA 1
ATOM 816 C C . LEU A 1 109 ? -31.706 -9.416 47.407 1.00 70.44 109 LEU A C 1
ATOM 818 O O . LEU A 1 109 ? -32.486 -9.892 48.230 1.00 70.44 109 LEU A O 1
ATOM 822 N N . ASP A 1 110 ? -30.491 -9.922 47.192 1.00 74.81 110 ASP A N 1
ATOM 823 C CA . ASP A 1 110 ? -29.947 -11.083 47.906 1.00 74.81 110 ASP A CA 1
ATOM 824 C C . ASP A 1 110 ? -29.864 -10.828 49.417 1.00 74.81 110 ASP A C 1
ATOM 826 O O . ASP A 1 110 ? -30.229 -11.692 50.216 1.00 74.81 110 ASP A O 1
ATOM 830 N N . LEU A 1 111 ? -29.471 -9.616 49.827 1.00 72.38 111 LEU A N 1
ATOM 831 C CA . LEU A 1 111 ? -29.508 -9.197 51.228 1.00 72.38 111 LEU A CA 1
ATOM 832 C C . LEU A 1 111 ? -30.940 -9.192 51.788 1.00 72.38 111 LEU A C 1
ATOM 834 O O . LEU A 1 111 ? -31.175 -9.714 52.878 1.00 72.38 111 LEU A O 1
ATOM 838 N N . GLY A 1 112 ? -31.905 -8.641 51.045 1.00 70.06 112 GLY A N 1
ATOM 839 C CA . GLY A 1 112 ? -33.317 -8.642 51.437 1.00 70.06 112 GLY A CA 1
ATOM 840 C C . GLY A 1 112 ? -33.890 -10.055 51.591 1.00 70.06 112 GLY A C 1
ATOM 841 O O . GLY A 1 112 ? -34.581 -10.341 52.571 1.00 70.06 112 GLY A O 1
ATOM 842 N N . LEU A 1 113 ? -33.552 -10.962 50.670 1.00 74.62 113 LEU A N 1
ATOM 843 C CA . LEU A 1 113 ? -33.932 -12.377 50.725 1.00 74.62 113 LEU A CA 1
ATOM 844 C C . LEU A 1 113 ? -33.293 -13.096 51.916 1.00 74.62 113 LEU A C 1
ATOM 846 O O . LEU A 1 113 ? -33.977 -13.836 52.625 1.00 74.62 113 LEU A O 1
ATOM 850 N N . ALA A 1 114 ? -32.007 -12.856 52.178 1.00 70.06 114 ALA A N 1
ATOM 851 C CA . ALA A 1 114 ? -31.314 -13.434 53.323 1.00 70.06 114 ALA A CA 1
ATOM 852 C C . ALA A 1 114 ? -31.897 -12.935 54.658 1.00 70.06 114 ALA A C 1
ATOM 854 O O . ALA A 1 114 ? -32.044 -13.718 55.597 1.00 70.06 114 ALA A O 1
ATOM 855 N N . LEU A 1 115 ? -32.297 -11.660 54.730 1.00 74.25 115 LEU A N 1
ATOM 856 C CA . LEU A 1 115 ? -32.961 -11.074 55.897 1.00 74.25 115 LEU A CA 1
ATOM 857 C C . LEU A 1 115 ? -34.326 -11.731 56.148 1.00 74.25 115 LEU A C 1
ATOM 859 O O . LEU A 1 115 ? -34.621 -12.129 57.274 1.00 74.25 115 LEU A O 1
ATOM 863 N N . LEU A 1 116 ? -35.135 -11.891 55.096 1.00 70.44 116 LEU A N 1
ATOM 864 C CA . LEU A 1 116 ? -36.422 -12.591 55.148 1.00 70.44 116 LEU A CA 1
ATOM 865 C C . LEU A 1 116 ? -36.260 -14.045 55.613 1.00 70.44 116 LEU A C 1
ATOM 867 O O . LEU A 1 116 ? -37.001 -14.497 56.485 1.00 70.44 116 LEU A O 1
ATOM 871 N N . ALA A 1 117 ? -35.266 -14.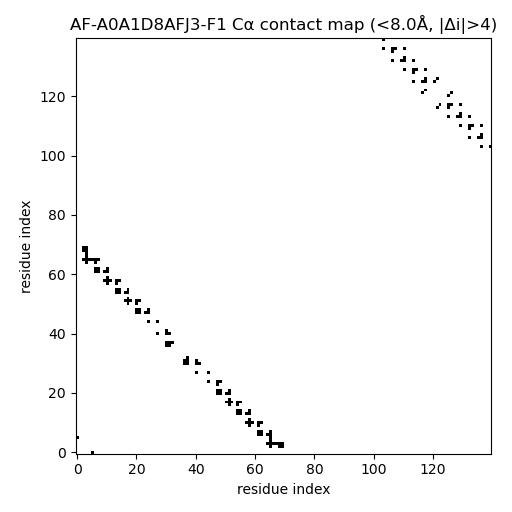764 55.086 1.00 69.94 117 ALA A N 1
ATOM 872 C CA . ALA A 1 117 ? -34.981 -16.143 55.478 1.00 69.94 117 ALA A CA 1
ATOM 873 C C . ALA A 1 117 ? -34.517 -16.260 56.943 1.00 69.94 117 ALA A C 1
ATOM 875 O O . ALA A 1 117 ? -34.949 -17.168 57.659 1.00 69.94 117 ALA A O 1
ATOM 876 N N . ALA A 1 118 ? -33.674 -15.334 57.412 1.00 67.81 118 ALA A N 1
ATOM 877 C CA . ALA A 1 118 ? -33.228 -15.279 58.803 1.00 67.81 118 ALA A CA 1
ATOM 878 C C . ALA A 1 118 ? -34.370 -14.925 59.771 1.00 67.81 118 ALA A C 1
ATOM 880 O O . ALA A 1 118 ? -34.434 -15.487 60.864 1.00 67.81 118 ALA A O 1
ATOM 881 N N . ALA A 1 119 ? -35.287 -14.041 59.364 1.00 72.62 119 ALA A N 1
ATOM 882 C CA . ALA A 1 119 ? -36.456 -13.664 60.155 1.00 72.62 119 ALA A CA 1
ATOM 883 C C . ALA A 1 119 ? -37.503 -14.789 60.241 1.00 72.62 119 ALA A C 1
ATOM 885 O O . ALA A 1 119 ? -38.102 -14.987 61.296 1.00 72.62 119 ALA A O 1
ATOM 886 N N . ALA A 1 120 ? -37.716 -15.536 59.153 1.00 75.38 120 ALA A N 1
ATOM 887 C CA . ALA A 1 120 ? -38.673 -16.643 59.116 1.00 75.38 120 ALA A CA 1
ATOM 888 C C . ALA A 1 120 ? -38.146 -17.912 59.810 1.00 75.38 120 ALA A C 1
ATOM 890 O O . ALA A 1 120 ? -38.900 -18.610 60.485 1.00 75.38 120 ALA A O 1
ATOM 891 N N . THR A 1 121 ? -36.853 -18.214 59.651 1.00 81.31 121 THR A N 1
ATOM 892 C CA . THR A 1 121 ? -36.205 -19.417 60.199 1.00 81.31 121 THR A CA 1
ATOM 893 C C . THR A 1 121 ? -34.813 -19.082 60.746 1.00 81.31 121 THR A C 1
ATOM 895 O O . THR A 1 121 ? -33.811 -19.200 60.028 1.00 81.31 121 THR A O 1
ATOM 898 N N . PRO A 1 122 ? -34.713 -18.662 62.019 1.00 75.75 122 PRO A N 1
ATOM 899 C CA . PRO A 1 122 ? -33.435 -18.316 62.625 1.00 75.75 122 PRO A CA 1
ATOM 900 C C . PRO A 1 122 ? -32.583 -19.574 62.814 1.00 75.75 122 PRO A C 1
ATOM 902 O O . PRO A 1 122 ? -32.932 -20.477 63.573 1.00 75.75 122 PRO A O 1
ATOM 905 N N . SER A 1 123 ? -31.452 -19.644 62.120 1.00 82.44 123 SER A N 1
ATOM 906 C CA . SER A 1 123 ? -30.474 -20.721 62.253 1.00 82.44 123 SER A CA 1
ATOM 907 C C . SER A 1 123 ? -29.065 -20.173 62.018 1.00 82.44 123 SER A C 1
ATOM 909 O O . SER A 1 123 ? -28.911 -19.147 61.349 1.00 82.44 123 SER A O 1
ATOM 911 N N . PRO A 1 124 ? -28.011 -20.855 62.496 1.00 80.19 124 PRO A N 1
ATOM 912 C CA . PRO A 1 124 ? -26.638 -20.460 62.193 1.00 80.19 124 PRO A CA 1
ATOM 913 C C . PRO A 1 124 ? -26.380 -20.324 60.684 1.00 80.19 124 PRO A C 1
ATOM 915 O O . PRO A 1 124 ? -25.699 -19.397 60.259 1.00 80.19 124 PRO A O 1
ATOM 918 N N . ALA A 1 125 ? -26.984 -21.190 59.861 1.00 78.38 125 ALA A N 1
ATOM 919 C CA . ALA A 1 125 ? -26.842 -21.145 58.407 1.00 78.38 125 ALA A CA 1
ATOM 920 C C . ALA A 1 125 ? -27.500 -19.901 57.778 1.00 78.38 125 ALA A C 1
ATOM 922 O O . ALA A 1 125 ? -26.902 -19.265 56.912 1.00 78.38 125 ALA A O 1
ATOM 923 N N . THR A 1 126 ? -28.699 -19.515 58.230 1.00 78.25 126 THR A N 1
ATOM 924 C CA . THR A 1 126 ? -29.406 -18.328 57.712 1.00 78.25 126 THR A CA 1
ATOM 925 C C . THR A 1 126 ? -28.767 -17.021 58.185 1.00 78.25 126 THR A C 1
ATOM 927 O O . THR A 1 126 ? -28.712 -16.059 57.422 1.00 78.25 126 THR A O 1
ATOM 930 N N . ILE A 1 127 ? -28.187 -17.000 59.390 1.00 76.62 127 ILE A N 1
ATOM 931 C CA . ILE A 1 127 ? -27.407 -15.859 59.899 1.00 76.62 127 ILE A CA 1
ATOM 932 C C . ILE A 1 127 ? -26.100 -15.693 59.107 1.00 76.62 127 ILE A C 1
ATOM 934 O O . ILE A 1 127 ? -25.762 -14.577 58.722 1.00 76.62 127 ILE A O 1
ATOM 938 N N . VAL A 1 128 ? -25.380 -16.782 58.805 1.00 82.44 128 VAL A N 1
ATOM 939 C CA . VAL A 1 128 ? -24.158 -16.729 57.977 1.00 82.44 128 VAL A CA 1
ATOM 940 C C . VAL A 1 128 ? -24.466 -16.233 56.561 1.00 82.44 128 VAL A C 1
ATOM 942 O O . VAL A 1 128 ? -23.736 -15.394 56.035 1.00 82.44 128 VAL A O 1
ATOM 945 N N . ALA A 1 129 ? -25.565 -16.694 55.955 1.00 77.06 129 ALA A N 1
ATOM 946 C CA . ALA A 1 129 ? -26.006 -16.209 54.647 1.00 77.06 129 ALA A CA 1
ATOM 947 C C . ALA A 1 129 ? -26.313 -14.699 54.660 1.00 77.06 129 ALA A C 1
ATOM 949 O O . ALA A 1 129 ? -25.899 -13.985 53.747 1.00 77.06 129 ALA A O 1
ATOM 950 N N . LEU A 1 130 ? -26.965 -14.202 55.718 1.00 79.44 130 LEU A N 1
ATOM 951 C CA . LEU A 1 130 ? -27.247 -12.778 55.907 1.00 79.44 130 LEU A CA 1
ATOM 952 C C . LEU A 1 130 ? -25.970 -11.943 56.068 1.00 79.44 130 LEU A C 1
ATOM 954 O O . LEU A 1 130 ? -25.848 -10.893 55.443 1.00 79.44 130 LEU A O 1
ATOM 958 N N . VAL A 1 131 ? -25.006 -12.409 56.866 1.00 82.75 131 VAL A N 1
ATOM 959 C CA . VAL A 1 131 ? -23.724 -11.712 57.063 1.00 82.75 131 VAL A CA 1
ATOM 960 C C . VAL A 1 131 ? -22.935 -11.640 55.754 1.00 82.75 131 VAL A C 1
ATOM 962 O O . VAL A 1 131 ? -22.466 -10.565 55.392 1.00 82.75 131 VAL A O 1
ATOM 965 N N . ASN A 1 132 ? -22.859 -12.739 54.999 1.00 82.88 132 ASN A N 1
ATOM 966 C CA . ASN A 1 132 ? -22.157 -12.766 53.714 1.00 82.88 132 ASN A CA 1
ATOM 967 C C . ASN A 1 132 ? -22.819 -11.855 52.668 1.00 82.88 132 ASN A C 1
ATOM 969 O O . ASN A 1 132 ? -22.122 -11.128 51.960 1.00 82.88 132 ASN A O 1
ATOM 973 N N . ALA A 1 133 ? -24.155 -11.855 52.589 1.00 76.81 133 ALA A N 1
ATOM 974 C CA . ALA A 1 133 ? -24.891 -10.935 51.723 1.00 76.81 133 ALA A CA 1
ATOM 975 C C . ALA A 1 133 ? -24.697 -9.469 52.160 1.00 76.81 133 ALA A C 1
ATOM 977 O O . ALA A 1 133 ? -24.539 -8.587 51.318 1.00 76.81 133 ALA A O 1
ATOM 978 N N . GLY A 1 1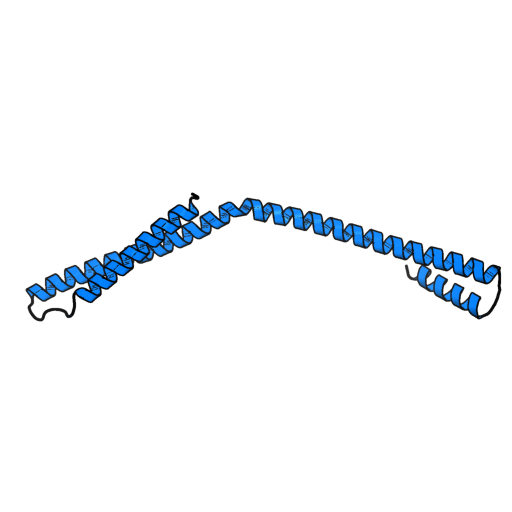34 ? -24.633 -9.212 53.471 1.00 76.19 134 GLY A N 1
ATOM 979 C CA . GLY A 1 134 ? -24.371 -7.891 54.045 1.00 76.19 134 GLY A CA 1
ATOM 980 C C . GLY A 1 134 ? -22.981 -7.359 53.702 1.00 76.19 134 GLY A C 1
ATOM 981 O O . GLY A 1 134 ? -22.862 -6.223 53.250 1.00 76.19 134 GLY A O 1
ATOM 982 N N . SER A 1 135 ? -21.940 -8.184 53.830 1.00 81.31 135 SER A N 1
ATOM 983 C CA . SER A 1 135 ? -20.581 -7.832 53.400 1.00 81.31 135 SER A CA 1
ATOM 984 C C . SER A 1 135 ? -20.511 -7.575 51.892 1.00 81.31 135 SER A C 1
ATOM 986 O O . SER A 1 135 ? -19.959 -6.566 51.466 1.00 81.31 135 SER A O 1
ATOM 988 N N . ALA A 1 136 ? -21.162 -8.411 51.076 1.00 74.12 136 ALA A N 1
ATOM 989 C CA . ALA A 1 136 ? -21.172 -8.251 49.621 1.00 74.12 136 ALA A CA 1
ATOM 990 C C . ALA A 1 136 ? -21.839 -6.948 49.134 1.00 74.12 136 ALA A C 1
ATOM 992 O O . ALA A 1 136 ? -21.516 -6.492 48.029 1.00 74.12 136 ALA A O 1
ATOM 993 N N . VAL A 1 137 ? -22.762 -6.383 49.927 1.00 74.06 137 VAL A N 1
ATOM 994 C CA . VAL A 1 137 ? -23.384 -5.063 49.717 1.00 74.06 137 VAL A CA 1
ATOM 995 C C . VAL A 1 137 ? -22.536 -3.932 50.305 1.00 74.06 137 VAL A C 1
ATOM 997 O O . VAL A 1 137 ? -22.463 -2.874 49.692 1.00 74.06 137 VAL A O 1
ATOM 1000 N N . ALA A 1 138 ? -21.894 -4.130 51.460 1.00 75.75 138 ALA A N 1
ATOM 1001 C CA . ALA A 1 138 ? -21.027 -3.125 52.085 1.00 75.75 138 ALA A CA 1
ATOM 1002 C C . ALA A 1 138 ? -19.762 -2.821 51.257 1.00 75.75 138 ALA A C 1
ATOM 1004 O O . ALA A 1 138 ? -19.248 -1.709 51.326 1.00 75.75 138 ALA A O 1
ATOM 1005 N N . ASP A 1 139 ? -19.310 -3.783 50.447 1.00 71.81 139 ASP A N 1
ATOM 1006 C CA . ASP A 1 139 ? -18.167 -3.658 49.532 1.00 71.81 139 ASP A CA 1
ATOM 1007 C C . ASP A 1 139 ? -18.530 -3.054 48.142 1.00 71.81 139 ASP A C 1
ATOM 1009 O O . ASP A 1 139 ? -17.735 -3.151 47.201 1.00 71.81 139 ASP A O 1
ATOM 1013 N 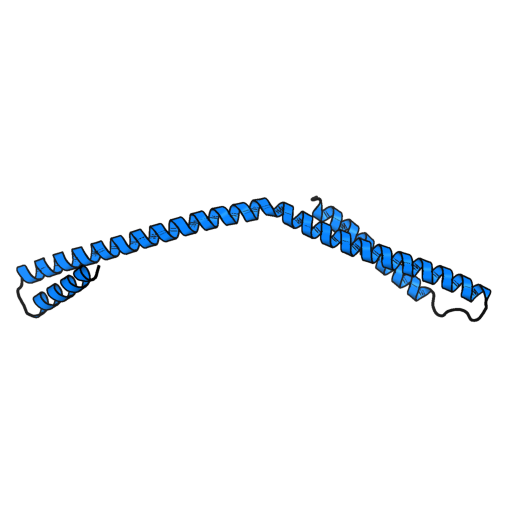N . LEU A 1 140 ? -19.737 -2.488 47.960 1.00 64.12 140 LEU A N 1
ATOM 1014 C CA . LEU A 1 140 ? -20.218 -1.846 46.711 1.00 64.12 140 LEU A CA 1
ATOM 1015 C C . LEU A 1 140 ? -19.919 -0.348 46.603 1.00 64.12 140 LEU A C 1
ATOM 1017 O O . LEU A 1 140 ? -19.887 0.125 45.432 1.00 64.12 140 LEU A O 1
#

Nearest PDB structures (foldseek):
  4fzs-assembly1_A  TM=4.003E-01  e=2.769E+00  Homo sapiens
  2z0n-assembly1_A-2  TM=3.168E-01  e=2.196E+00  Homo sapiens